Protein AF-A0A6M8V9G1-F1 (afdb_monomer)

pLDDT: mean 88.6, std 8.89, range [52.03, 97.5]

Solvent-accessible surface area (backbone atoms only — not comparable to full-atom values): 9650 Å² total; per-residue (Å²): 129,62,69,66,60,53,51,52,50,58,57,41,69,61,28,81,62,22,53,87,70,48,55,72,69,56,50,53,51,51,48,52,52,51,52,52,51,51,53,51,25,61,77,67,58,45,44,71,37,69,75,43,24,52,51,49,39,50,37,59,49,25,30,56,76,22,66,38,44,64,61,47,49,68,70,52,52,70,64,63,53,49,51,52,50,52,51,66,56,32,88,89,36,66,95,44,74,49,51,34,52,40,50,53,52,56,61,54,54,64,71,41,66,72,47,40,63,77,47,71,88,51,70,75,51,58,61,54,53,50,48,42,33,66,74,48,62,66,42,69,68,57,56,49,52,53,47,51,62,64,46,69,78,42,63,78,45,75,47,80,56,95,93,44,79,48,75,39,111

Sequence (169 aa):
MNQSLSLLKELNEKLPGGKASLEQNEIDDLLNKLMIELNNDIKNNTLNQPEFSEVWQSILNGLTAGGISEDFMSNMDKDMFFEFGNYLASDSVSSNDKITAIIHSYLNFFRYSFFLQKIYNERRWDNLIKLLIDKSSYTFDVMFNQRVEQYKKKNLFRIIKGGQTIDYS

Secondary structure (DSSP, 8-state):
--HHHHHHHHHHHTSTT-GGGS-HHHHHHHHHHHHHHHHHHHHHT-TTSHHHHHHHHHHHHHHHHTT-HHHHHHH--HHHHHHHHHHHHSTTS---HHHHHHHHHHHHHTT-HHHHHHHTT-THHHHHHHHHHHHHT--HHHHHHHHHHHHTTS-SEEEEETTEEEEE-

Foldseek 3Di:
DPPLLVVLVVLLVVLQQAPVNDDPVRLVVSLVSVLVSLLVCLVVVVCLPPSNLVSLLSNLVSCVVRVVLLVNLLPDDPVSLLSSLVSLLDPVRDLDPSSLSVLVSSLVSCVRVNNCVVCVPPCSVVVSNVSSCVSSVVDPVVVVVVVVVVCVPPQPDWDDDPNDTDGHD

Nearest PDB structures (foldseek):
  4kzg-assembly5_E  TM=3.575E-01  e=7.100E-01  Danio rerio
  5yqg-assembly1_D  TM=3.618E-01  e=3.382E+00  Mus musculus
  5d3f-assembly1_B-2  TM=3.397E-01  e=6.376E+00  Homo sapiens
  5m35-assembly1_B  TM=3.562E-01  e=7.750E+00  Homo sapiens

Radius of gyration: 17.59 Å; Cα contacts (8 Å, |Δi|>4): 140; chains: 1; bounding box: 54×36×43 Å

Structure (mmCIF, N/CA/C/O backbone):
data_AF-A0A6M8V9G1-F1
#
_entry.id   AF-A0A6M8V9G1-F1
#
loop_
_atom_site.group_PDB
_atom_site.id
_atom_site.type_symbol
_atom_site.label_atom_id
_atom_site.label_alt_id
_atom_site.label_comp_id
_atom_site.label_asym_id
_atom_site.label_entity_id
_atom_site.label_seq_id
_atom_site.pdbx_PDB_ins_code
_atom_site.Cartn_x
_atom_site.Cartn_y
_atom_site.Cartn_z
_atom_site.occupancy
_atom_site.B_iso_or_equiv
_atom_site.auth_seq_id
_atom_site.auth_comp_id
_atom_site.auth_asym_id
_atom_site.auth_atom_id
_atom_site.pdbx_PDB_model_num
ATOM 1 N N . MET A 1 1 ? 19.357 8.981 14.122 1.00 52.03 1 MET A N 1
ATOM 2 C CA . MET A 1 1 ? 18.110 8.475 13.508 1.00 52.03 1 MET A CA 1
ATOM 3 C C . MET A 1 1 ? 17.776 9.379 12.337 1.00 52.03 1 MET A C 1
ATOM 5 O O . MET A 1 1 ? 17.899 10.586 12.499 1.00 52.03 1 MET A O 1
ATOM 9 N N . ASN A 1 2 ? 17.444 8.821 11.171 1.00 73.88 2 ASN A N 1
ATOM 10 C CA . ASN A 1 2 ? 17.045 9.608 10.001 1.00 73.88 2 ASN A CA 1
ATOM 11 C C . ASN A 1 2 ? 15.752 10.384 10.336 1.00 73.88 2 ASN A C 1
ATOM 13 O O . ASN A 1 2 ? 14.799 9.783 10.827 1.00 73.88 2 ASN A O 1
ATOM 17 N N . GLN A 1 3 ? 15.736 11.705 10.133 1.00 81.25 3 GLN A N 1
ATOM 18 C CA . GLN A 1 3 ? 14.619 12.580 10.515 1.00 81.25 3 GLN A CA 1
ATOM 19 C C . GLN A 1 3 ? 13.304 12.172 9.827 1.00 81.25 3 GLN A C 1
ATOM 21 O O . GLN A 1 3 ? 12.258 12.187 10.469 1.00 81.25 3 GLN A O 1
ATOM 26 N N . SER A 1 4 ? 13.374 11.723 8.568 1.00 86.19 4 SER A N 1
ATOM 27 C CA . SER A 1 4 ? 12.213 11.208 7.823 1.00 86.19 4 SER A CA 1
ATOM 28 C C . SER A 1 4 ? 11.658 9.916 8.441 1.00 86.19 4 SER A C 1
ATOM 30 O O . SER A 1 4 ? 10.456 9.805 8.661 1.00 86.19 4 SER A O 1
ATOM 32 N N . LEU A 1 5 ? 12.519 8.984 8.871 1.00 89.50 5 LEU A N 1
ATOM 33 C CA . LEU A 1 5 ? 12.065 7.756 9.536 1.00 89.50 5 LEU A CA 1
ATOM 34 C C . LEU A 1 5 ? 11.364 8.039 10.875 1.00 89.50 5 LEU A C 1
ATOM 36 O O . LEU A 1 5 ? 10.415 7.344 11.229 1.00 89.50 5 LEU A O 1
ATOM 40 N N . SER A 1 6 ? 11.837 9.036 11.631 1.00 90.31 6 SER A N 1
ATOM 41 C CA . SER A 1 6 ? 11.182 9.462 12.877 1.00 90.31 6 SER A CA 1
ATOM 42 C C . SER A 1 6 ? 9.774 9.975 12.600 1.00 90.31 6 SER A C 1
ATOM 44 O O . SER A 1 6 ? 8.820 9.506 13.214 1.00 90.31 6 SER A O 1
ATOM 46 N N . LEU A 1 7 ? 9.645 10.874 11.622 1.00 92.44 7 LEU A N 1
ATOM 47 C CA . LEU A 1 7 ? 8.358 11.423 11.214 1.00 92.44 7 LEU A CA 1
ATOM 48 C C . LEU A 1 7 ? 7.406 10.316 10.742 1.00 92.44 7 LEU A C 1
ATOM 50 O O . LEU A 1 7 ? 6.253 10.273 11.154 1.00 92.44 7 LEU A O 1
ATOM 54 N N . LEU A 1 8 ? 7.892 9.371 9.934 1.00 93.25 8 LEU A N 1
ATOM 55 C CA . LEU A 1 8 ? 7.082 8.260 9.441 1.00 93.25 8 LEU A CA 1
ATOM 56 C C . LEU A 1 8 ? 6.558 7.369 10.582 1.00 93.25 8 LEU A C 1
ATOM 58 O O . LEU A 1 8 ? 5.408 6.928 10.551 1.00 93.25 8 LEU A O 1
ATOM 62 N N . LYS A 1 9 ? 7.371 7.139 11.621 1.00 94.00 9 LYS A N 1
ATOM 63 C CA . LYS A 1 9 ? 6.943 6.413 12.827 1.00 94.00 9 LYS A CA 1
ATOM 64 C C . LYS A 1 9 ? 5.863 7.172 13.597 1.00 94.00 9 LYS A C 1
ATOM 66 O O . LYS A 1 9 ? 4.866 6.559 13.964 1.00 94.00 9 LYS A O 1
ATOM 71 N N . GLU A 1 10 ? 6.007 8.485 13.764 1.00 93.06 10 GLU A N 1
ATOM 72 C CA . GLU A 1 10 ? 4.980 9.329 14.395 1.00 93.06 10 GLU A CA 1
ATOM 73 C C . GLU A 1 10 ? 3.650 9.290 13.625 1.00 93.06 10 GLU A C 1
ATOM 75 O O . GLU A 1 10 ? 2.578 9.251 14.228 1.00 93.06 10 GLU A O 1
ATOM 80 N N . LEU A 1 11 ? 3.692 9.266 12.287 1.00 92.94 11 LEU A N 1
ATOM 81 C CA . LEU A 1 11 ? 2.485 9.109 11.468 1.00 92.94 11 LEU A CA 1
ATOM 82 C C . LEU A 1 11 ? 1.855 7.720 11.657 1.00 92.94 11 LEU A C 1
ATOM 84 O O . LEU A 1 11 ? 0.634 7.615 11.774 1.00 92.94 11 LEU A O 1
ATOM 88 N N . ASN A 1 12 ? 2.670 6.663 11.737 1.00 93.62 12 ASN A N 1
ATOM 89 C CA . ASN A 1 12 ? 2.191 5.300 11.982 1.00 93.62 12 ASN A CA 1
ATOM 90 C C . ASN A 1 12 ? 1.477 5.166 13.338 1.00 93.62 12 ASN A C 1
ATOM 92 O O . ASN A 1 12 ? 0.477 4.461 13.429 1.00 93.62 12 ASN A O 1
ATOM 96 N N . GLU A 1 13 ? 1.935 5.870 14.377 1.00 91.44 13 GLU A N 1
ATOM 97 C CA . GLU A 1 13 ? 1.325 5.847 15.717 1.00 91.44 13 GLU A CA 1
ATOM 98 C C . GLU A 1 13 ? -0.094 6.434 15.766 1.00 91.44 13 GLU A C 1
ATOM 100 O O . GLU A 1 13 ? -0.854 6.123 16.684 1.00 91.44 13 GLU A O 1
ATOM 105 N N . LYS A 1 14 ? -0.491 7.234 14.770 1.00 88.00 14 LYS A N 1
ATOM 106 C CA . LYS A 1 14 ? -1.838 7.825 14.687 1.00 88.00 14 LYS A CA 1
ATOM 107 C C . LYS A 1 14 ? -2.878 6.896 14.057 1.00 88.00 14 LYS A C 1
ATOM 109 O O . LYS A 1 14 ? -4.074 7.108 14.230 1.00 88.00 14 LYS A O 1
ATOM 114 N N . LEU A 1 15 ? -2.445 5.861 13.337 1.00 88.38 15 LEU A N 1
ATOM 115 C CA . LEU A 1 15 ? -3.332 4.953 12.600 1.00 88.38 15 LEU A CA 1
ATOM 116 C C . LEU A 1 15 ? -4.118 3.942 13.460 1.00 88.38 15 LEU A C 1
ATOM 118 O O . LEU A 1 15 ? -5.250 3.638 13.080 1.00 88.38 15 LEU A O 1
ATOM 122 N N . PRO A 1 16 ? -3.605 3.415 14.595 1.00 82.19 16 PRO A N 1
ATOM 123 C CA . PRO A 1 16 ? -4.320 2.428 15.408 1.00 82.19 16 PRO A CA 1
ATOM 124 C C . PRO A 1 16 ? -5.680 2.891 15.942 1.00 82.19 16 PRO A C 1
ATOM 126 O O . PRO A 1 16 ? -6.565 2.057 16.118 1.00 82.19 16 PRO A O 1
ATOM 129 N N . GLY A 1 17 ? -5.863 4.195 16.185 1.00 77.81 17 GLY A N 1
ATOM 130 C CA . GLY A 1 17 ? -7.153 4.753 16.613 1.00 77.81 17 GLY A CA 1
ATOM 131 C C . GLY A 1 17 ? -8.240 4.681 15.529 1.00 77.81 17 GLY A C 1
ATOM 132 O O . GLY A 1 17 ? -9.433 4.638 15.835 1.00 77.81 17 GLY A O 1
ATOM 133 N N . GLY A 1 18 ? -7.823 4.558 14.264 1.00 84.31 18 GLY A N 1
ATOM 134 C CA . GLY A 1 18 ? -8.697 4.445 13.105 1.00 84.31 18 GLY A CA 1
ATOM 135 C C . GLY A 1 18 ? -9.484 5.720 12.804 1.00 84.31 18 GLY A C 1
ATOM 136 O O . GLY A 1 18 ? -9.341 6.753 13.453 1.00 84.31 18 GLY A O 1
ATOM 137 N N . LYS A 1 19 ? -10.360 5.641 11.799 1.00 85.06 19 LYS A N 1
ATOM 138 C CA . LYS A 1 19 ? -11.170 6.776 11.334 1.00 85.06 19 LYS A CA 1
ATOM 139 C C . LYS A 1 19 ? -12.081 7.360 12.422 1.00 85.06 19 LYS A C 1
ATOM 141 O O . LYS A 1 19 ? -12.407 8.534 12.375 1.00 85.06 19 LYS A O 1
ATOM 146 N N . ALA A 1 20 ? -12.499 6.553 13.399 1.00 84.06 20 ALA A N 1
ATOM 147 C CA . ALA A 1 20 ? -13.425 6.982 14.447 1.00 84.06 20 ALA A CA 1
ATOM 148 C C . ALA A 1 20 ? -12.780 7.857 15.536 1.00 84.06 20 ALA A C 1
ATOM 150 O O . ALA A 1 20 ? -13.507 8.496 16.292 1.00 84.06 20 ALA A O 1
ATOM 151 N N . SER A 1 21 ? -11.448 7.859 15.654 1.00 85.94 21 SER A N 1
ATOM 152 C CA . SER A 1 21 ? -10.734 8.624 16.682 1.00 85.94 21 SER A CA 1
ATOM 153 C C . SER A 1 21 ? -10.179 9.958 16.187 1.00 85.94 21 SER A C 1
ATOM 155 O O . SER A 1 21 ? -9.480 10.618 16.949 1.00 85.94 21 SER A O 1
ATOM 157 N N . LEU A 1 22 ? -10.399 10.302 14.917 1.00 86.12 22 LEU A N 1
ATOM 158 C CA . LEU A 1 22 ? -9.809 11.464 14.261 1.00 86.12 22 LEU A CA 1
ATOM 159 C C . LEU A 1 22 ? -10.903 12.316 13.628 1.00 86.12 22 LEU A C 1
ATOM 161 O O . LEU A 1 22 ? -11.835 11.793 13.013 1.00 86.12 22 LEU A O 1
ATOM 165 N N . GLU A 1 23 ? -10.753 13.629 13.738 1.00 89.06 23 GLU A N 1
ATOM 166 C CA . GLU A 1 23 ? -11.578 14.572 12.990 1.00 89.06 23 GLU A CA 1
ATOM 167 C C . GLU A 1 23 ? -11.158 14.592 11.508 1.00 89.06 23 GLU A C 1
ATOM 169 O O . GLU A 1 23 ? -10.018 14.275 11.155 1.00 89.06 23 GLU A O 1
ATOM 174 N N . GLN A 1 24 ? -12.063 14.980 10.601 1.00 87.88 24 GLN A N 1
ATOM 175 C CA . GLN A 1 24 ? -11.793 14.913 9.154 1.00 87.88 24 GLN A CA 1
ATOM 176 C C . GLN A 1 24 ? -10.555 15.728 8.739 1.00 87.88 24 GLN A C 1
ATOM 178 O O . GLN A 1 24 ? -9.761 15.276 7.922 1.00 87.88 24 GLN A O 1
ATOM 183 N N . ASN A 1 25 ? -10.347 16.900 9.339 1.00 90.69 25 ASN A N 1
ATOM 184 C CA . ASN A 1 25 ? -9.165 17.729 9.098 1.00 90.69 25 ASN A CA 1
ATOM 185 C C . ASN A 1 25 ? -7.856 17.058 9.558 1.00 90.69 25 ASN A C 1
ATOM 187 O O . ASN A 1 25 ? -6.813 17.275 8.944 1.00 90.69 25 ASN A O 1
ATOM 191 N N . GLU A 1 26 ? -7.892 16.257 10.626 1.00 91.25 26 GLU A N 1
ATOM 192 C CA . GLU A 1 26 ? -6.734 15.491 11.098 1.00 91.25 26 GLU A CA 1
ATOM 193 C C . GLU A 1 26 ? -6.426 14.321 10.165 1.00 91.25 26 GLU A C 1
ATOM 195 O O . GLU A 1 26 ? -5.255 14.034 9.906 1.00 91.25 26 GLU A O 1
ATOM 200 N N . ILE A 1 27 ? -7.467 13.678 9.623 1.00 91.31 27 ILE A N 1
ATOM 201 C CA . ILE A 1 27 ? -7.325 12.661 8.576 1.00 91.31 27 ILE A CA 1
ATOM 202 C C . ILE A 1 27 ? -6.673 13.292 7.346 1.00 91.31 27 ILE A C 1
ATOM 204 O O . ILE A 1 27 ? -5.663 12.781 6.870 1.00 91.31 27 ILE A O 1
ATOM 208 N N . ASP A 1 28 ? -7.183 14.424 6.865 1.00 92.50 28 ASP A N 1
ATOM 209 C CA . ASP A 1 28 ? -6.647 15.092 5.677 1.00 92.50 28 ASP A CA 1
ATOM 210 C C . ASP A 1 28 ? -5.167 15.494 5.867 1.00 92.50 28 ASP A C 1
ATOM 212 O O . ASP A 1 28 ? -4.339 15.254 4.985 1.00 92.50 28 ASP A O 1
ATOM 216 N N . ASP A 1 29 ? -4.795 16.043 7.031 1.00 93.50 29 ASP A N 1
ATOM 217 C CA . ASP A 1 29 ? -3.399 16.367 7.371 1.00 93.50 29 ASP A CA 1
ATOM 218 C C . ASP A 1 29 ? -2.502 15.117 7.425 1.00 93.50 29 ASP A C 1
ATOM 220 O O . ASP A 1 29 ? -1.405 15.113 6.857 1.00 93.50 29 ASP A O 1
ATOM 224 N N . LEU A 1 30 ? -2.973 14.037 8.058 1.00 93.81 30 LEU A N 1
ATOM 225 C CA . LEU A 1 30 ? -2.267 12.756 8.116 1.00 93.81 30 LEU A CA 1
ATOM 226 C C . LEU A 1 30 ? -2.010 12.202 6.711 1.00 93.81 30 LEU A C 1
ATOM 228 O O . LEU A 1 30 ? -0.878 11.836 6.392 1.00 93.81 30 LEU A O 1
ATOM 232 N N . LEU A 1 31 ? -3.039 12.162 5.863 1.00 94.44 31 LEU A N 1
ATOM 233 C CA . LEU A 1 31 ? -2.936 11.639 4.503 1.00 94.44 31 LEU A CA 1
ATOM 234 C C . LEU A 1 31 ? -1.987 12.480 3.648 1.00 94.44 31 LEU A C 1
ATOM 236 O O . LEU A 1 31 ? -1.154 11.920 2.936 1.00 94.44 31 LEU A O 1
ATOM 240 N N . ASN A 1 32 ? -2.053 13.807 3.760 1.00 94.94 32 ASN A N 1
ATOM 241 C CA . ASN A 1 32 ? -1.137 14.705 3.061 1.00 94.94 32 ASN A CA 1
ATOM 242 C C . ASN A 1 32 ? 0.321 14.455 3.457 1.00 94.94 32 ASN A C 1
ATOM 244 O O . ASN A 1 32 ? 1.183 14.324 2.587 1.00 94.94 32 ASN A O 1
ATOM 248 N N . LYS A 1 33 ? 0.602 14.320 4.758 1.00 95.69 33 LYS A N 1
ATOM 249 C CA . LYS A 1 33 ? 1.952 14.012 5.253 1.00 95.69 33 LYS A CA 1
ATOM 250 C C . LYS A 1 33 ? 2.439 12.646 4.780 1.00 95.69 33 LYS A C 1
ATOM 252 O O . LYS A 1 33 ? 3.576 12.537 4.331 1.00 95.69 33 LYS A O 1
ATOM 257 N N . LEU A 1 34 ? 1.576 11.629 4.807 1.00 95.69 34 LEU A N 1
ATOM 258 C CA . LEU A 1 34 ? 1.900 10.302 4.279 1.00 95.69 34 LEU A CA 1
ATOM 259 C C . LEU A 1 34 ? 2.224 10.349 2.781 1.00 95.69 34 LEU A C 1
ATOM 261 O O . LEU A 1 34 ? 3.189 9.726 2.351 1.00 95.69 34 LEU A O 1
ATOM 265 N N . MET A 1 35 ? 1.472 11.105 1.979 1.00 95.19 35 MET A N 1
ATOM 266 C CA . MET A 1 35 ? 1.763 11.241 0.548 1.00 95.19 35 MET A CA 1
ATOM 267 C C . MET A 1 35 ? 3.106 11.941 0.295 1.00 95.19 35 MET A C 1
ATOM 269 O O . MET A 1 35 ? 3.873 11.512 -0.568 1.00 95.19 35 MET A O 1
ATOM 273 N N . ILE A 1 36 ? 3.423 12.985 1.065 1.00 95.19 36 ILE A N 1
ATOM 274 C CA . ILE A 1 36 ? 4.715 13.677 0.970 1.00 95.19 36 ILE A CA 1
ATOM 275 C C . ILE A 1 36 ? 5.864 12.712 1.283 1.00 95.19 36 ILE A C 1
ATOM 277 O O . ILE A 1 36 ? 6.794 12.601 0.482 1.00 95.19 36 ILE A O 1
ATOM 281 N N . GLU A 1 37 ? 5.782 11.978 2.395 1.00 95.69 37 GLU A N 1
ATOM 282 C CA . GLU A 1 37 ? 6.829 11.024 2.776 1.00 95.69 37 GLU A CA 1
ATOM 283 C C . GLU A 1 37 ? 6.948 9.871 1.777 1.00 95.69 37 GLU A C 1
ATOM 285 O O . GLU A 1 37 ? 8.059 9.518 1.395 1.00 95.69 37 GLU A O 1
ATOM 290 N N . LEU A 1 38 ? 5.833 9.347 1.256 1.00 95.88 38 LEU A N 1
ATOM 291 C CA . LEU A 1 38 ? 5.868 8.303 0.229 1.00 95.88 38 LEU A CA 1
ATOM 292 C C . LEU A 1 38 ? 6.605 8.779 -1.028 1.00 95.88 38 LEU A C 1
ATOM 294 O O . LEU A 1 38 ? 7.453 8.066 -1.563 1.00 95.88 38 LEU A O 1
ATOM 298 N N . ASN A 1 39 ? 6.312 9.995 -1.493 1.00 95.00 39 ASN A N 1
ATOM 299 C CA . ASN A 1 39 ? 6.978 10.574 -2.658 1.00 95.00 39 ASN A CA 1
ATOM 300 C C . ASN A 1 39 ? 8.481 10.778 -2.409 1.00 95.00 39 ASN A C 1
ATOM 302 O O . ASN A 1 39 ? 9.308 10.478 -3.273 1.00 95.00 39 ASN A O 1
ATOM 306 N N . ASN A 1 40 ? 8.843 11.264 -1.219 1.00 94.62 40 ASN A N 1
ATOM 307 C CA . ASN A 1 40 ? 10.240 11.405 -0.812 1.00 94.62 40 ASN A CA 1
ATOM 308 C C . ASN A 1 40 ? 10.946 10.046 -0.807 1.00 94.62 40 ASN A C 1
ATOM 310 O O . ASN A 1 40 ? 12.062 9.933 -1.319 1.00 94.62 40 ASN A O 1
ATOM 314 N N . ASP A 1 41 ? 10.285 9.013 -0.290 1.00 94.00 41 ASP A N 1
ATOM 315 C CA . ASP A 1 41 ? 10.871 7.687 -0.177 1.00 94.00 41 ASP A CA 1
ATOM 316 C C . ASP A 1 41 ? 11.062 6.987 -1.523 1.00 94.00 41 ASP A C 1
ATOM 318 O O . ASP A 1 41 ? 12.066 6.298 -1.731 1.00 94.00 41 ASP A O 1
ATOM 322 N N . ILE A 1 42 ? 10.142 7.211 -2.463 1.00 93.38 42 ILE A N 1
ATOM 323 C CA . ILE A 1 42 ? 10.267 6.755 -3.850 1.00 93.38 42 ILE A CA 1
ATOM 324 C C . ILE A 1 42 ? 11.456 7.444 -4.528 1.00 93.38 42 ILE A C 1
ATOM 326 O O . ILE A 1 42 ? 12.323 6.774 -5.092 1.00 93.38 42 ILE A O 1
ATOM 330 N N . LYS A 1 43 ? 11.538 8.778 -4.440 1.00 92.69 43 LYS A N 1
ATOM 331 C CA . LYS A 1 43 ? 12.595 9.573 -5.090 1.00 92.69 43 LYS A CA 1
ATOM 332 C C . LYS A 1 43 ? 13.989 9.262 -4.555 1.00 92.69 43 LYS A C 1
ATOM 334 O O . LYS A 1 43 ? 14.945 9.226 -5.325 1.00 92.69 43 LYS A O 1
ATOM 339 N N . ASN A 1 44 ? 14.099 9.023 -3.251 1.00 92.00 44 ASN A N 1
ATOM 340 C CA . ASN A 1 44 ? 15.371 8.744 -2.587 1.00 92.00 44 ASN A CA 1
ATOM 341 C C . ASN A 1 44 ? 15.700 7.245 -2.509 1.00 92.00 44 ASN A C 1
ATOM 343 O O . ASN A 1 44 ? 16.763 6.881 -2.006 1.00 92.00 44 ASN A O 1
ATOM 347 N N . ASN A 1 45 ? 14.807 6.373 -2.993 1.00 90.56 45 ASN A N 1
ATOM 348 C CA . ASN A 1 45 ? 14.914 4.918 -2.880 1.00 90.56 45 ASN A CA 1
ATOM 349 C C . ASN A 1 45 ? 15.101 4.425 -1.426 1.00 90.56 45 ASN A C 1
ATOM 351 O O . ASN A 1 45 ? 15.725 3.390 -1.179 1.00 90.56 45 ASN A O 1
ATOM 355 N N . THR A 1 46 ? 14.576 5.166 -0.449 1.00 92.81 46 THR A N 1
ATOM 356 C CA . THR A 1 46 ? 14.681 4.838 0.982 1.00 92.81 46 THR A CA 1
ATOM 357 C C . THR A 1 46 ? 13.660 3.794 1.405 1.00 92.81 46 THR A C 1
ATOM 359 O O . THR A 1 46 ? 13.955 3.026 2.315 1.00 92.81 46 THR A O 1
ATOM 362 N N . LEU A 1 47 ? 12.528 3.656 0.698 1.00 92.62 47 LEU A N 1
ATOM 363 C CA . LEU A 1 47 ? 11.516 2.630 0.996 1.00 92.62 47 LEU A CA 1
ATOM 364 C C . LEU A 1 47 ? 12.092 1.205 0.985 1.00 92.62 47 LEU A C 1
ATOM 366 O O . LEU A 1 47 ? 11.662 0.366 1.771 1.00 92.62 47 LEU A O 1
ATOM 370 N N . ASN A 1 48 ? 13.079 0.926 0.127 1.00 92.50 48 ASN A N 1
ATOM 371 C CA . ASN A 1 48 ? 13.738 -0.382 0.035 1.00 92.50 48 ASN A CA 1
ATOM 372 C C . ASN A 1 48 ? 14.650 -0.697 1.241 1.00 92.50 48 ASN A C 1
ATOM 374 O O . ASN A 1 48 ? 15.136 -1.820 1.372 1.00 92.50 48 ASN A O 1
ATOM 378 N N . GLN A 1 49 ? 14.907 0.270 2.126 1.00 93.19 49 GLN A N 1
ATOM 379 C CA . GLN A 1 49 ? 15.630 0.018 3.370 1.00 93.19 49 GLN A CA 1
ATOM 380 C C . GLN A 1 49 ? 14.724 -0.742 4.355 1.00 93.19 49 GLN A C 1
ATOM 382 O O . GLN A 1 49 ? 13.553 -0.381 4.498 1.00 93.19 49 GLN A O 1
ATOM 387 N N . PRO A 1 50 ? 15.241 -1.754 5.083 1.00 92.56 50 PRO A N 1
ATOM 388 C CA . PRO A 1 50 ? 14.422 -2.596 5.959 1.00 92.56 50 PRO A CA 1
ATOM 389 C C . PRO A 1 50 ? 13.554 -1.805 6.945 1.00 92.56 50 PRO A C 1
ATOM 391 O O . PRO A 1 50 ? 12.353 -2.049 7.028 1.00 92.56 50 PRO A O 1
ATOM 394 N N . GLU A 1 51 ? 14.135 -0.801 7.607 1.00 93.81 51 GLU A N 1
ATOM 395 C CA . GLU A 1 51 ? 13.457 0.034 8.607 1.00 93.81 51 GLU A CA 1
ATOM 396 C C . GLU A 1 51 ? 12.275 0.819 8.018 1.00 93.81 51 GLU A C 1
ATOM 398 O O . GLU A 1 51 ? 11.224 0.918 8.646 1.00 93.81 51 GLU A O 1
ATOM 403 N N . PHE A 1 52 ? 12.423 1.346 6.799 1.00 94.94 52 PHE A N 1
ATOM 404 C CA . PHE A 1 52 ? 11.360 2.078 6.110 1.00 94.94 52 PHE A CA 1
ATOM 405 C C . PHE A 1 52 ? 10.285 1.127 5.589 1.00 94.94 52 PHE A C 1
ATOM 407 O O . PHE A 1 52 ? 9.099 1.373 5.801 1.00 94.94 52 PHE A O 1
ATOM 414 N N . SER A 1 53 ? 10.681 0.016 4.960 1.00 95.00 53 SER A N 1
ATOM 415 C CA . SER A 1 53 ? 9.735 -0.981 4.446 1.00 95.00 53 SER A CA 1
ATOM 416 C C . SER A 1 53 ? 8.854 -1.571 5.555 1.00 95.00 53 SER A C 1
ATOM 418 O O . SER A 1 53 ? 7.669 -1.823 5.346 1.00 95.00 53 SER A O 1
ATOM 420 N N . GLU A 1 54 ? 9.399 -1.747 6.761 1.00 95.44 54 GLU A N 1
ATOM 421 C CA . GLU A 1 54 ? 8.647 -2.227 7.916 1.00 95.44 54 GLU A CA 1
ATOM 422 C C . GLU A 1 54 ? 7.595 -1.215 8.382 1.00 95.44 54 GLU A C 1
ATOM 424 O O . GLU A 1 54 ? 6.434 -1.582 8.585 1.00 95.44 54 GLU A O 1
ATOM 429 N N . VAL A 1 55 ? 7.972 0.061 8.500 1.00 96.12 55 VAL A N 1
ATOM 430 C CA . VAL A 1 55 ? 7.034 1.116 8.902 1.00 96.12 55 VAL A CA 1
ATOM 431 C C . VAL A 1 55 ? 5.966 1.323 7.827 1.00 96.12 55 VAL A C 1
ATOM 433 O O . VAL A 1 55 ? 4.785 1.385 8.160 1.00 96.12 55 VAL A O 1
ATOM 436 N N . TRP A 1 56 ? 6.331 1.331 6.543 1.00 96.62 56 TRP A N 1
ATOM 437 C CA . TRP A 1 56 ? 5.360 1.421 5.450 1.00 96.62 56 TRP A CA 1
ATOM 438 C C . TRP A 1 56 ? 4.387 0.251 5.431 1.00 96.62 56 TRP A C 1
ATOM 440 O O . TRP A 1 56 ? 3.183 0.463 5.294 1.00 96.62 56 TRP A O 1
ATOM 450 N N . GLN A 1 57 ? 4.866 -0.978 5.630 1.00 95.44 57 GLN A N 1
ATOM 451 C CA . GLN A 1 57 ? 3.978 -2.130 5.759 1.00 95.44 57 GLN A CA 1
ATOM 452 C C . GLN A 1 57 ? 2.975 -1.931 6.912 1.00 95.44 57 GLN A C 1
ATOM 454 O O . GLN A 1 57 ? 1.782 -2.189 6.738 1.00 95.44 57 GLN A O 1
ATOM 459 N N . SER A 1 58 ? 3.434 -1.446 8.072 1.00 95.31 58 SER A N 1
ATOM 460 C CA . SER A 1 58 ? 2.560 -1.126 9.208 1.00 95.31 58 SER A CA 1
ATOM 461 C C . SER A 1 58 ? 1.534 -0.051 8.854 1.00 95.31 58 SER A C 1
ATOM 463 O O . SER A 1 58 ? 0.353 -0.223 9.152 1.00 95.31 58 SER A O 1
ATOM 465 N N . ILE A 1 59 ? 1.955 1.015 8.173 1.00 96.31 59 ILE A N 1
ATOM 466 C CA . ILE A 1 59 ? 1.085 2.121 7.770 1.00 96.31 59 ILE A CA 1
ATOM 467 C C . ILE A 1 59 ? -0.025 1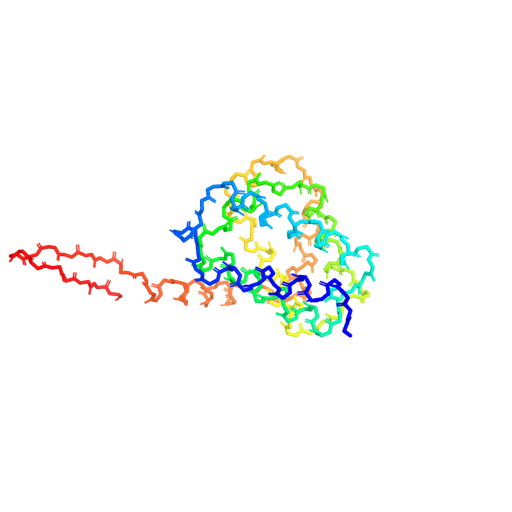.625 6.844 1.00 96.31 59 ILE A C 1
ATOM 469 O O . ILE A 1 59 ? -1.197 1.887 7.099 1.00 96.31 59 ILE A O 1
ATOM 473 N N . LEU A 1 60 ? 0.307 0.862 5.800 1.00 95.06 60 LEU A N 1
ATOM 474 C CA . LEU A 1 60 ? -0.689 0.354 4.849 1.00 95.06 60 LEU A CA 1
ATOM 475 C C . LEU A 1 60 ? -1.688 -0.604 5.522 1.00 95.06 60 LEU A C 1
ATOM 477 O O . LEU A 1 60 ? -2.896 -0.547 5.259 1.00 95.06 60 LEU A O 1
ATOM 481 N N . ASN A 1 61 ? -1.205 -1.434 6.451 1.00 91.69 61 ASN A N 1
ATOM 482 C CA . ASN A 1 61 ? -2.061 -2.276 7.285 1.00 91.69 61 ASN A CA 1
ATOM 483 C C . ASN A 1 61 ? -2.972 -1.433 8.192 1.00 91.69 61 ASN A C 1
ATOM 485 O O . ASN A 1 61 ? -4.167 -1.715 8.285 1.00 91.69 61 ASN A O 1
ATOM 489 N N . GLY A 1 62 ? -2.431 -0.386 8.819 1.00 92.06 62 GLY A N 1
ATOM 490 C CA . GLY A 1 62 ? -3.155 0.554 9.675 1.00 92.06 62 GLY A CA 1
ATOM 491 C C . GLY A 1 62 ? -4.239 1.324 8.923 1.00 92.06 62 GLY A C 1
ATOM 492 O O . GLY A 1 62 ? -5.373 1.388 9.387 1.00 92.06 62 GLY A O 1
ATOM 493 N N . LEU A 1 63 ? -3.944 1.812 7.714 1.00 92.75 63 LEU A N 1
ATOM 494 C CA . LEU A 1 63 ? -4.925 2.459 6.835 1.00 92.75 63 LEU A CA 1
ATOM 495 C C . LEU A 1 63 ? -6.092 1.525 6.499 1.00 92.75 63 LEU A C 1
ATOM 497 O O . LEU A 1 63 ? -7.239 1.967 6.392 1.00 92.75 63 LEU A O 1
ATOM 501 N N . THR A 1 64 ? -5.817 0.234 6.301 1.00 88.38 64 THR A N 1
ATOM 502 C CA . THR A 1 64 ? -6.852 -0.765 5.995 1.00 88.38 64 THR A CA 1
ATOM 503 C C . THR A 1 64 ? -7.673 -1.101 7.236 1.00 88.38 64 THR A C 1
ATOM 505 O O . THR A 1 64 ? -8.900 -1.040 7.198 1.00 88.38 64 THR A O 1
ATOM 508 N N . ALA A 1 65 ? -7.010 -1.423 8.349 1.00 87.19 65 ALA A N 1
ATOM 509 C CA . ALA A 1 65 ? -7.662 -1.804 9.599 1.00 87.19 65 ALA A CA 1
ATOM 510 C C . ALA A 1 65 ? -8.462 -0.649 10.223 1.00 87.19 65 ALA A C 1
ATOM 512 O O . ALA A 1 65 ? -9.540 -0.874 10.766 1.00 87.19 65 ALA A O 1
AT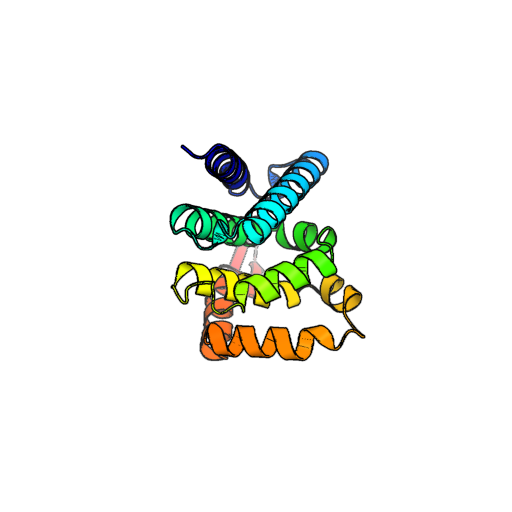OM 513 N N . GLY A 1 66 ? -7.956 0.579 10.104 1.00 87.31 66 GLY A N 1
ATOM 514 C CA . GLY A 1 66 ? -8.584 1.794 10.611 1.00 87.31 66 GLY A CA 1
ATOM 515 C C . GLY A 1 66 ? -9.706 2.346 9.730 1.00 87.31 66 GLY A C 1
ATOM 516 O O . GLY A 1 66 ? -10.334 3.326 10.118 1.00 87.31 66 GLY A O 1
ATOM 517 N N . GLY A 1 67 ? -9.967 1.758 8.555 1.00 88.31 67 GLY A N 1
ATOM 518 C CA . GLY A 1 67 ? -11.013 2.228 7.638 1.00 88.31 67 GLY A CA 1
ATOM 519 C C . GLY A 1 67 ? -10.707 3.565 6.949 1.00 88.31 67 GLY A C 1
ATOM 520 O O . GLY A 1 67 ? -11.630 4.229 6.496 1.00 88.31 67 GLY A O 1
ATOM 521 N N . ILE A 1 68 ? -9.430 3.953 6.870 1.00 91.62 68 ILE A N 1
ATOM 522 C CA . ILE A 1 68 ? -8.958 5.225 6.283 1.00 91.62 68 ILE A CA 1
ATOM 523 C C . ILE A 1 68 ? -8.531 5.036 4.810 1.00 91.62 68 ILE A C 1
ATOM 525 O O . ILE A 1 68 ? -8.335 5.988 4.063 1.00 91.62 68 ILE A O 1
ATOM 529 N N . SER A 1 69 ? -8.404 3.789 4.346 1.00 91.19 69 SER A N 1
ATOM 530 C CA . SER A 1 69 ? -7.944 3.472 2.984 1.00 91.19 69 SER A CA 1
ATOM 531 C C . SER A 1 69 ? -8.793 4.084 1.867 1.00 91.19 69 SER A C 1
ATOM 533 O O . SER A 1 69 ? -8.256 4.413 0.813 1.00 91.19 69 SER A O 1
ATOM 535 N N . GLU A 1 70 ? -10.103 4.236 2.073 1.00 90.06 70 GLU A N 1
ATOM 536 C CA . GLU A 1 70 ? -10.974 4.880 1.085 1.00 90.06 70 GLU A CA 1
ATOM 537 C C . GLU A 1 70 ? -10.659 6.375 0.958 1.00 90.06 70 GLU A C 1
ATOM 539 O O . GLU A 1 70 ? -10.527 6.874 -0.160 1.00 90.06 70 GLU A O 1
ATOM 544 N N . ASP A 1 71 ? -10.446 7.071 2.079 1.00 91.62 71 ASP A N 1
ATOM 545 C CA . ASP A 1 71 ? -10.029 8.477 2.094 1.00 91.62 71 ASP A CA 1
ATOM 546 C C . ASP A 1 71 ? -8.628 8.636 1.481 1.00 91.62 71 ASP A C 1
ATOM 548 O O . ASP A 1 71 ? -8.396 9.531 0.665 1.00 91.62 71 ASP A O 1
ATOM 552 N N . PHE A 1 72 ? -7.707 7.719 1.799 1.00 92.69 72 PHE A N 1
ATOM 553 C CA . PHE A 1 72 ? -6.365 7.686 1.213 1.00 92.69 72 PHE A CA 1
ATOM 554 C C . PHE A 1 72 ? -6.416 7.562 -0.313 1.00 92.69 72 PHE A C 1
ATOM 556 O O . PHE A 1 72 ? -5.835 8.385 -1.017 1.00 92.69 72 PHE A O 1
ATOM 563 N N . MET A 1 73 ? -7.166 6.595 -0.849 1.00 92.94 73 MET A N 1
ATOM 564 C CA . MET A 1 73 ? -7.272 6.397 -2.301 1.00 92.94 73 MET A CA 1
ATOM 565 C C . MET A 1 73 ? -8.098 7.477 -3.007 1.00 92.94 73 MET A C 1
ATOM 567 O O . MET A 1 73 ? -7.891 7.757 -4.195 1.00 92.94 73 MET A O 1
ATOM 571 N N . SER A 1 74 ? -9.012 8.121 -2.284 1.00 89.81 74 SER A N 1
ATOM 572 C CA . SER A 1 74 ? -9.758 9.267 -2.799 1.00 89.81 74 SER A CA 1
ATOM 573 C C . SER A 1 74 ? -8.860 10.485 -3.000 1.00 89.81 74 SER A C 1
ATOM 575 O O . SER A 1 74 ? -8.950 11.131 -4.045 1.00 89.81 74 SER A O 1
ATOM 577 N N . ASN A 1 75 ? -7.930 10.730 -2.077 1.00 89.31 75 ASN A N 1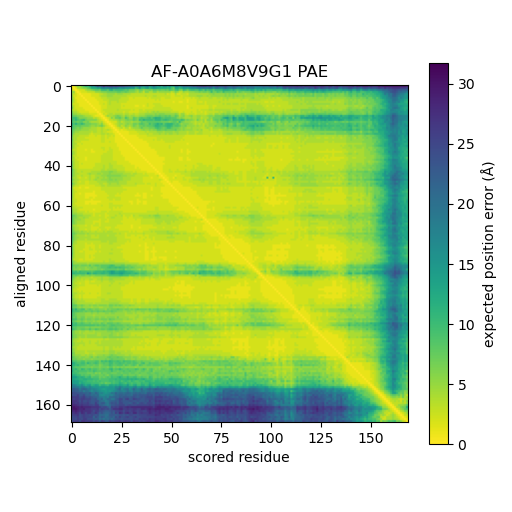
ATOM 578 C CA . ASN A 1 75 ? -6.966 11.829 -2.166 1.00 89.31 75 ASN A CA 1
ATOM 579 C C . ASN A 1 75 ? -5.720 11.498 -3.002 1.00 89.31 75 ASN A C 1
ATOM 581 O O . ASN A 1 75 ? -5.051 12.408 -3.480 1.00 89.31 75 ASN A O 1
ATOM 585 N N . MET A 1 76 ? -5.430 10.214 -3.225 1.00 92.56 76 MET A N 1
ATOM 586 C CA . MET A 1 76 ? -4.273 9.780 -4.005 1.00 92.56 76 MET A CA 1
ATOM 587 C C . MET A 1 76 ? -4.322 10.307 -5.449 1.00 92.56 76 MET A C 1
ATOM 589 O O . MET A 1 76 ? -5.295 10.078 -6.188 1.00 92.56 76 MET A O 1
ATOM 593 N N . ASP A 1 77 ? -3.238 10.973 -5.849 1.00 93.50 77 ASP A N 1
ATOM 594 C CA . ASP A 1 77 ? -2.981 11.352 -7.233 1.00 93.50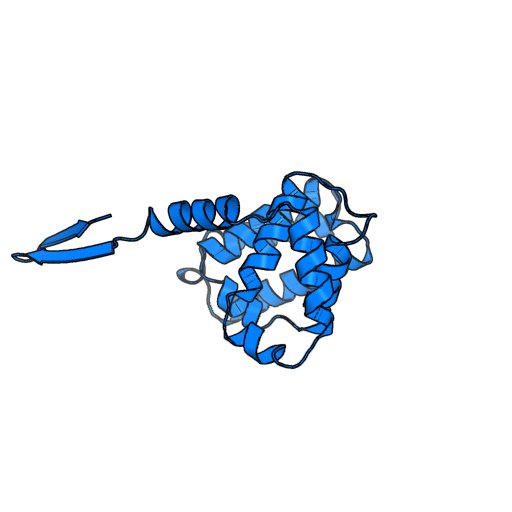 77 ASP A CA 1
ATOM 595 C C . ASP A 1 77 ? -2.612 10.118 -8.072 1.00 93.50 77 ASP A C 1
ATOM 597 O O . ASP A 1 77 ? -1.847 9.246 -7.651 1.00 93.50 77 ASP A O 1
ATOM 601 N N . LYS A 1 78 ? -3.177 10.028 -9.278 1.00 93.94 78 LYS A N 1
ATOM 602 C CA . LYS A 1 78 ? -3.008 8.845 -10.132 1.00 93.94 78 LYS A CA 1
ATOM 603 C C . LYS A 1 78 ? -1.581 8.709 -10.662 1.00 93.94 78 LYS A C 1
ATOM 605 O O . LYS A 1 78 ? -1.120 7.584 -10.830 1.00 93.94 78 LYS A O 1
ATOM 610 N N . ASP A 1 79 ? -0.896 9.819 -10.932 1.00 95.00 79 ASP A N 1
ATOM 611 C CA . ASP A 1 79 ? 0.458 9.801 -11.482 1.00 95.00 79 ASP A CA 1
ATOM 612 C C . ASP A 1 79 ? 1.454 9.432 -10.384 1.00 95.00 79 ASP A C 1
ATOM 614 O O . ASP A 1 79 ? 2.269 8.532 -10.581 1.00 95.00 79 ASP A O 1
ATOM 618 N N . MET A 1 80 ? 1.291 9.989 -9.182 1.00 95.06 80 MET A N 1
ATOM 619 C CA . MET A 1 80 ? 2.053 9.574 -8.003 1.00 95.06 80 MET A CA 1
ATOM 620 C C . MET A 1 80 ? 1.850 8.083 -7.678 1.00 95.06 80 MET A C 1
ATOM 622 O O . MET A 1 80 ? 2.811 7.363 -7.400 1.00 95.06 80 MET A O 1
ATOM 626 N N . PHE A 1 81 ? 0.615 7.574 -7.748 1.00 96.38 81 PHE A N 1
ATOM 627 C CA . PHE A 1 81 ? 0.347 6.148 -7.527 1.00 96.38 81 PHE A CA 1
ATOM 628 C C . PHE A 1 81 ? 0.957 5.257 -8.621 1.00 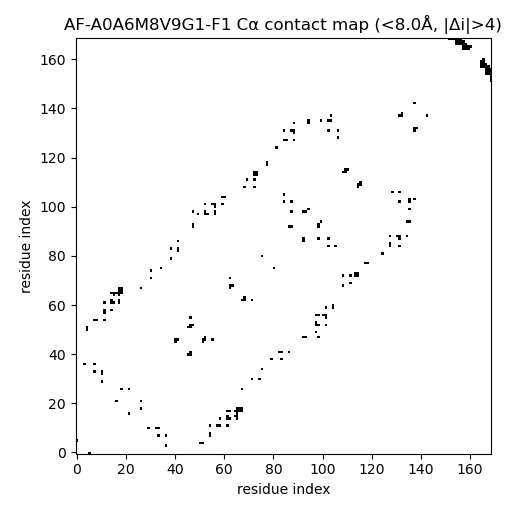96.38 81 PHE A C 1
ATOM 630 O O . PHE A 1 81 ? 1.373 4.123 -8.356 1.00 96.38 81 PHE A O 1
ATOM 637 N N . PHE A 1 82 ? 1.036 5.757 -9.855 1.00 96.75 82 PHE A N 1
ATOM 638 C CA . PHE A 1 82 ? 1.707 5.072 -10.957 1.00 96.75 82 PHE A CA 1
ATOM 639 C C . PHE A 1 82 ? 3.225 5.027 -10.736 1.00 96.75 82 PHE A C 1
ATOM 641 O O . PHE A 1 82 ? 3.843 3.976 -10.905 1.00 96.75 82 PHE A O 1
ATOM 648 N N . GLU A 1 83 ? 3.832 6.136 -10.311 1.00 96.81 83 GLU A N 1
ATOM 649 C CA . GLU A 1 83 ? 5.252 6.207 -9.944 1.00 96.81 83 GLU A CA 1
ATOM 650 C C . GLU A 1 83 ? 5.588 5.253 -8.798 1.00 96.81 83 GLU A C 1
ATOM 652 O O . GLU A 1 83 ? 6.569 4.515 -8.890 1.00 96.81 83 GLU A O 1
ATOM 657 N N . PHE A 1 84 ? 4.736 5.185 -7.771 1.00 97.44 84 PHE A N 1
ATOM 658 C CA . PHE A 1 84 ? 4.902 4.229 -6.679 1.00 97.44 84 PHE A CA 1
ATOM 659 C C . PHE A 1 84 ? 4.900 2.781 -7.179 1.00 97.44 84 PHE A C 1
ATOM 661 O O . PHE A 1 84 ? 5.764 1.987 -6.805 1.00 97.44 84 PHE A O 1
ATOM 668 N N . GLY A 1 85 ? 3.977 2.435 -8.076 1.00 97.19 85 GLY A N 1
ATOM 669 C CA . GLY A 1 85 ? 3.956 1.105 -8.673 1.00 97.19 85 GLY A CA 1
ATOM 670 C C . GLY A 1 85 ? 5.216 0.808 -9.489 1.00 97.19 85 GLY A C 1
ATOM 671 O O . GLY A 1 85 ? 5.799 -0.262 -9.331 1.00 97.19 85 GLY A O 1
ATOM 672 N N . ASN A 1 86 ? 5.671 1.742 -10.331 1.00 97.50 86 ASN A N 1
ATOM 673 C CA . ASN A 1 86 ? 6.902 1.558 -11.111 1.00 97.50 86 ASN A CA 1
ATOM 674 C C . ASN A 1 86 ? 8.129 1.402 -10.212 1.00 97.50 86 ASN A C 1
ATOM 676 O O . ASN A 1 86 ? 8.983 0.558 -10.480 1.00 97.50 86 ASN A O 1
ATOM 680 N N . TYR A 1 87 ? 8.192 2.172 -9.125 1.00 97.19 87 TYR A N 1
ATOM 681 C CA . TYR A 1 87 ? 9.216 2.018 -8.104 1.00 97.19 87 TYR A CA 1
ATOM 682 C C . TYR A 1 87 ? 9.213 0.596 -7.533 1.00 97.19 87 TYR A C 1
ATOM 684 O O . TYR A 1 87 ? 10.239 -0.074 -7.563 1.00 97.19 87 TYR A O 1
ATOM 692 N N . LEU A 1 88 ? 8.056 0.088 -7.098 1.00 97.06 88 LEU A N 1
ATOM 693 C CA . LEU A 1 88 ? 7.939 -1.276 -6.573 1.00 97.06 88 LEU A CA 1
ATOM 694 C C . LEU A 1 88 ? 8.296 -2.350 -7.615 1.00 97.06 88 LEU A C 1
ATOM 696 O O . LEU A 1 88 ? 8.875 -3.384 -7.269 1.00 97.06 88 LEU A O 1
ATOM 700 N N . ALA A 1 89 ? 7.970 -2.117 -8.888 1.00 96.12 89 ALA A N 1
ATOM 701 C CA . ALA A 1 89 ? 8.287 -3.025 -9.985 1.00 96.12 89 ALA A CA 1
ATOM 702 C C . ALA A 1 89 ? 9.786 -3.030 -10.338 1.00 96.12 89 ALA A C 1
ATOM 704 O O . ALA A 1 89 ? 10.290 -4.068 -10.758 1.00 96.12 89 ALA A O 1
ATOM 705 N N . SER A 1 90 ? 10.502 -1.926 -10.104 1.00 94.94 90 SER A N 1
ATOM 706 C CA . SER A 1 90 ? 11.925 -1.750 -10.430 1.00 94.94 90 SER A CA 1
ATOM 707 C C . SER A 1 90 ? 12.821 -2.875 -9.906 1.00 94.94 90 SER A C 1
ATOM 709 O O . SER A 1 90 ? 12.708 -3.286 -8.749 1.00 94.94 90 SER A O 1
ATOM 711 N N . ASP A 1 91 ? 13.793 -3.300 -10.713 1.00 89.50 91 ASP A N 1
ATOM 712 C CA . ASP A 1 91 ? 14.822 -4.274 -10.319 1.00 89.50 91 ASP A CA 1
ATOM 713 C C . ASP A 1 91 ? 15.717 -3.770 -9.172 1.00 89.50 91 ASP A C 1
ATOM 715 O O . ASP A 1 91 ? 16.333 -4.564 -8.463 1.00 89.50 91 ASP A O 1
ATOM 719 N N . SER A 1 92 ? 15.771 -2.450 -8.947 1.00 87.06 92 SER A N 1
ATOM 720 C CA . SER A 1 92 ? 16.502 -1.853 -7.821 1.00 87.06 92 SER A CA 1
ATOM 721 C C . SER A 1 92 ? 15.836 -2.091 -6.462 1.00 87.06 92 SER A C 1
ATOM 723 O O . SER A 1 92 ? 16.475 -1.881 -5.428 1.00 87.06 92 SER A O 1
ATOM 725 N N . VAL A 1 93 ? 14.562 -2.497 -6.447 1.00 89.69 93 VAL A N 1
ATOM 726 C CA . VAL A 1 93 ? 13.803 -2.777 -5.226 1.00 89.69 93 VAL A CA 1
ATOM 727 C C . VAL A 1 93 ? 13.826 -4.272 -4.951 1.00 89.69 93 VAL A C 1
ATOM 729 O O . VAL A 1 93 ? 13.423 -5.083 -5.789 1.00 89.69 93 VAL A O 1
ATOM 732 N N . SER A 1 94 ? 14.294 -4.622 -3.753 1.00 86.44 94 SER A N 1
ATOM 733 C CA . SER A 1 94 ? 14.537 -6.002 -3.352 1.00 86.44 94 SER A CA 1
ATOM 734 C C . SER A 1 94 ? 13.246 -6.814 -3.246 1.00 86.44 94 SER A C 1
ATOM 736 O O . SER A 1 94 ? 12.218 -6.337 -2.765 1.00 86.44 94 SER A O 1
ATOM 738 N N . SER A 1 95 ? 13.314 -8.080 -3.652 1.00 84.50 95 SER A N 1
ATOM 739 C CA . SER A 1 95 ? 12.218 -9.040 -3.498 1.00 84.50 95 SER A CA 1
ATOM 740 C C . SER A 1 95 ? 12.266 -9.681 -2.109 1.00 84.50 95 SER A C 1
ATOM 742 O O . SER A 1 95 ? 12.646 -10.839 -1.964 1.00 84.50 95 SER A O 1
ATOM 744 N N . ASN A 1 96 ? 11.938 -8.900 -1.078 1.00 89.94 96 ASN A N 1
ATOM 745 C CA . ASN A 1 96 ? 11.811 -9.380 0.301 1.00 89.94 96 ASN A CA 1
ATOM 746 C C . ASN A 1 96 ? 10.337 -9.427 0.751 1.00 89.94 96 ASN A C 1
ATOM 748 O O . ASN A 1 96 ? 9.457 -8.865 0.093 1.00 89.94 96 ASN A O 1
ATOM 752 N N . ASP A 1 97 ? 10.057 -10.077 1.883 1.00 92.12 97 ASP A N 1
ATOM 753 C CA . ASP A 1 97 ? 8.687 -10.277 2.380 1.00 92.12 97 ASP A CA 1
ATOM 754 C C . ASP A 1 97 ? 7.947 -8.961 2.670 1.00 92.12 97 ASP A C 1
ATOM 756 O O . ASP A 1 97 ? 6.741 -8.854 2.432 1.00 92.12 97 ASP A O 1
ATOM 760 N N . LYS A 1 98 ? 8.657 -7.933 3.154 1.00 94.06 98 LYS A N 1
ATOM 761 C CA . LYS A 1 98 ? 8.075 -6.618 3.468 1.00 94.06 98 LYS A CA 1
ATOM 762 C C . LYS A 1 98 ? 7.652 -5.894 2.196 1.00 94.06 98 LYS A C 1
ATOM 764 O O . LYS A 1 98 ? 6.510 -5.448 2.101 1.00 94.06 98 LYS A O 1
ATOM 769 N N . ILE A 1 99 ? 8.530 -5.847 1.196 1.00 95.31 99 ILE A N 1
ATOM 770 C CA . ILE A 1 99 ? 8.218 -5.290 -0.125 1.00 95.31 99 ILE A CA 1
ATOM 771 C C . ILE A 1 99 ? 7.090 -6.080 -0.786 1.00 95.31 99 ILE A C 1
ATOM 773 O O . ILE A 1 99 ? 6.163 -5.482 -1.321 1.00 95.31 99 ILE A O 1
ATOM 777 N N . THR A 1 100 ? 7.110 -7.410 -0.693 1.00 95.12 100 THR A N 1
ATOM 778 C CA . THR A 1 100 ? 6.040 -8.267 -1.223 1.00 95.12 100 THR A CA 1
ATOM 779 C C . THR A 1 100 ? 4.689 -7.906 -0.602 1.00 95.12 100 THR A C 1
ATOM 781 O O . THR A 1 100 ? 3.710 -7.706 -1.319 1.00 95.12 100 THR A O 1
ATOM 784 N N . ALA A 1 101 ? 4.635 -7.721 0.719 1.00 94.62 101 ALA A N 1
ATOM 785 C CA . ALA A 1 101 ? 3.419 -7.295 1.405 1.00 94.62 101 ALA A CA 1
ATOM 786 C C . ALA A 1 101 ? 2.976 -5.868 1.028 1.00 94.62 101 ALA A C 1
ATOM 788 O O . ALA A 1 101 ? 1.773 -5.601 0.928 1.00 94.62 101 ALA A O 1
ATOM 789 N N . ILE A 1 102 ? 3.921 -4.955 0.783 1.00 96.88 102 ILE A N 1
ATOM 790 C CA . ILE A 1 102 ? 3.625 -3.614 0.261 1.00 96.88 102 ILE A CA 1
ATOM 791 C C . ILE A 1 102 ? 3.034 -3.711 -1.149 1.00 96.88 102 ILE A C 1
ATOM 793 O O . ILE A 1 102 ? 2.011 -3.082 -1.409 1.00 96.88 102 ILE A O 1
ATOM 797 N N . ILE A 1 103 ? 3.593 -4.544 -2.034 1.00 97.06 103 ILE A N 1
ATOM 798 C CA . ILE A 1 103 ? 3.041 -4.784 -3.377 1.00 97.06 103 ILE A CA 1
ATOM 799 C C . ILE A 1 103 ? 1.625 -5.360 -3.283 1.00 97.06 103 ILE A C 1
ATOM 801 O O . ILE A 1 103 ? 0.726 -4.915 -3.993 1.00 97.06 103 ILE A O 1
ATOM 805 N N . HIS A 1 104 ? 1.376 -6.313 -2.385 1.00 95.44 104 HIS A N 1
ATOM 806 C CA . HIS A 1 104 ? 0.026 -6.852 -2.191 1.00 95.44 104 HIS A CA 1
ATOM 807 C C . HIS A 1 104 ? -0.950 -5.781 -1.692 1.00 95.44 104 HIS A C 1
ATOM 809 O O . HIS A 1 104 ? -2.101 -5.746 -2.126 1.00 95.44 104 HIS A O 1
ATOM 815 N N . SER A 1 105 ? -0.504 -4.889 -0.807 1.00 94.56 105 SER A N 1
ATOM 816 C CA . SER A 1 105 ? -1.304 -3.750 -0.338 1.00 94.56 105 SER A CA 1
ATOM 817 C C . SER A 1 105 ? -1.598 -2.771 -1.478 1.00 94.56 105 SER A C 1
ATOM 819 O O . SER A 1 105 ? -2.748 -2.383 -1.672 1.00 94.56 105 SER A O 1
ATOM 821 N N . TYR A 1 106 ? -0.591 -2.466 -2.299 1.00 96.06 106 TYR A N 1
ATOM 822 C CA . TYR A 1 106 ? -0.724 -1.667 -3.515 1.00 96.06 106 TYR A CA 1
ATOM 823 C C . TYR A 1 106 ? -1.773 -2.248 -4.472 1.00 96.06 106 TYR A C 1
ATOM 825 O O . TYR A 1 106 ? -2.704 -1.556 -4.880 1.00 96.06 106 TYR A O 1
ATOM 833 N N . LEU A 1 107 ? -1.683 -3.546 -4.774 1.00 95.19 107 LEU A N 1
ATOM 834 C CA . LEU A 1 107 ? -2.637 -4.234 -5.647 1.00 95.19 107 LEU A CA 1
ATOM 835 C C . LEU A 1 107 ? -4.054 -4.258 -5.053 1.00 95.19 107 LEU A C 1
ATOM 837 O O . LEU A 1 107 ? -5.042 -4.155 -5.782 1.00 95.19 107 LEU A O 1
ATOM 841 N N . ASN A 1 108 ? -4.172 -4.339 -3.727 1.00 92.31 108 ASN A N 1
ATOM 842 C CA . ASN A 1 108 ? -5.455 -4.252 -3.039 1.00 92.31 108 ASN A CA 1
ATOM 843 C C . ASN A 1 108 ? -6.123 -2.877 -3.190 1.00 92.31 108 ASN A C 1
ATOM 845 O O . ASN A 1 108 ? -7.354 -2.819 -3.210 1.00 92.31 108 ASN A O 1
ATOM 849 N N . PHE A 1 109 ? -5.366 -1.788 -3.351 1.00 92.44 109 PHE A N 1
ATOM 850 C CA . PHE A 1 109 ? -5.938 -0.452 -3.526 1.00 92.44 109 PHE A CA 1
ATOM 851 C C . PHE A 1 109 ? -6.671 -0.251 -4.861 1.00 92.44 109 PHE A C 1
ATOM 853 O O . PHE A 1 109 ? -7.598 0.556 -4.929 1.00 92.44 109 PHE A O 1
ATOM 860 N N . PHE A 1 110 ? -6.386 -1.045 -5.898 1.00 90.88 110 PHE A N 1
ATOM 861 C CA . PHE A 1 110 ? -7.206 -1.034 -7.120 1.00 90.88 110 PHE A CA 1
ATOM 862 C C . PHE A 1 110 ? -8.644 -1.502 -6.884 1.00 90.88 110 PHE A C 1
ATOM 864 O O . PHE A 1 110 ? -9.483 -1.375 -7.761 1.00 90.88 110 PHE A O 1
ATOM 871 N N . ARG A 1 111 ? -8.973 -2.057 -5.716 1.00 86.31 111 ARG A N 1
ATOM 872 C CA . ARG A 1 111 ? -10.336 -2.517 -5.418 1.00 86.31 111 ARG A CA 1
ATOM 873 C C . ARG A 1 111 ? -11.284 -1.374 -5.049 1.00 86.31 111 ARG A C 1
ATOM 875 O O . ARG A 1 111 ? -12.492 -1.598 -5.017 1.00 86.31 111 ARG A O 1
ATOM 882 N N . TYR A 1 112 ? -10.768 -0.174 -4.775 1.00 89.56 112 TYR A N 1
ATOM 883 C CA . TYR A 1 112 ? -11.598 0.996 -4.497 1.00 89.56 112 TYR A CA 1
ATOM 884 C C . TYR A 1 112 ? -12.168 1.551 -5.807 1.00 89.56 112 TYR A C 1
ATOM 886 O O . TYR A 1 112 ? -11.433 2.009 -6.684 1.00 89.56 112 TYR A O 1
ATOM 894 N N . SER A 1 113 ? -13.496 1.512 -5.939 1.00 85.06 113 SER A N 1
ATOM 895 C CA . SER A 1 113 ? -14.223 1.882 -7.162 1.00 85.06 113 SER A CA 1
ATOM 896 C C . SER A 1 113 ? -13.910 3.301 -7.635 1.00 85.06 113 SER A C 1
ATOM 898 O O . SER A 1 113 ? -13.751 3.521 -8.834 1.00 85.06 113 SER A O 1
ATOM 900 N N . PHE A 1 114 ? -13.759 4.246 -6.706 1.00 84.75 114 PHE A N 1
ATOM 901 C CA . PHE A 1 114 ? -13.407 5.629 -7.019 1.00 84.75 114 PHE A CA 1
ATOM 902 C C . PHE A 1 114 ? -12.053 5.735 -7.731 1.00 84.75 114 PHE A C 1
ATOM 904 O O . PHE A 1 114 ? -11.920 6.446 -8.725 1.00 84.75 114 PHE A O 1
ATOM 911 N N . PHE A 1 115 ? -11.054 4.972 -7.282 1.00 88.50 115 PHE A N 1
ATOM 912 C CA . PHE A 1 115 ? -9.747 4.961 -7.930 1.00 88.50 115 PHE A CA 1
ATOM 913 C C . PHE A 1 115 ? -9.799 4.289 -9.308 1.00 88.50 115 PHE A C 1
ATOM 915 O O . PHE A 1 115 ? -9.231 4.812 -10.262 1.00 88.50 115 PHE A O 1
ATOM 922 N N . LEU A 1 116 ? -10.551 3.190 -9.459 1.00 88.94 116 LEU A N 1
ATOM 923 C CA . LEU A 1 116 ? -10.752 2.550 -10.769 1.00 88.94 116 LEU A CA 1
ATOM 924 C C . LEU A 1 116 ? -11.382 3.497 -11.792 1.00 88.94 116 LEU A C 1
ATOM 926 O O . LEU A 1 116 ? -10.977 3.508 -12.953 1.00 88.94 116 LEU A O 1
ATOM 930 N N . GLN A 1 117 ? -12.340 4.320 -11.364 1.00 89.12 117 GLN A N 1
ATOM 931 C CA . GLN A 1 117 ? -12.943 5.335 -12.227 1.00 89.12 117 GLN A CA 1
ATOM 932 C C . GLN A 1 117 ? -11.913 6.377 -12.685 1.00 89.12 117 GLN A C 1
ATOM 934 O O . GLN A 1 117 ? -11.925 6.748 -13.859 1.00 89.12 117 GLN A O 1
ATOM 939 N N . LYS A 1 118 ? -10.981 6.795 -11.811 1.00 88.94 118 LYS A N 1
ATOM 940 C CA . LYS A 1 118 ? -9.902 7.741 -12.167 1.00 88.94 118 LYS A CA 1
ATOM 941 C C . LYS A 1 118 ? -8.997 7.228 -13.294 1.00 88.94 118 LYS A C 1
ATOM 943 O O . LYS A 1 118 ? -8.445 8.045 -14.028 1.00 88.94 118 LYS A O 1
ATOM 948 N N . ILE A 1 119 ? -8.837 5.909 -13.430 1.00 91.50 119 ILE A N 1
ATOM 949 C CA . ILE A 1 119 ? -7.872 5.285 -14.353 1.00 91.50 119 ILE A CA 1
ATOM 950 C C . ILE A 1 119 ? -8.517 4.495 -15.506 1.00 91.50 119 ILE A C 1
ATOM 952 O O . ILE A 1 119 ? -7.806 3.864 -16.283 1.00 91.50 119 ILE A O 1
ATOM 956 N N . TYR A 1 120 ? -9.848 4.527 -15.642 1.00 87.38 120 TYR A 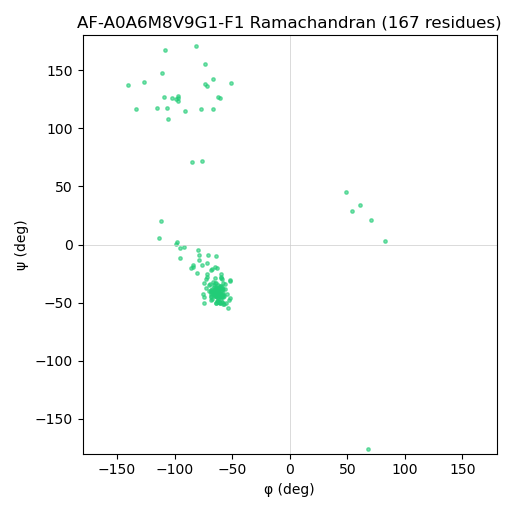N 1
ATOM 957 C CA . TYR A 1 120 ? -10.640 3.611 -16.483 1.00 87.38 120 TYR A CA 1
ATOM 958 C C . TYR A 1 120 ? -10.186 3.483 -17.954 1.00 87.38 120 TYR A C 1
ATOM 960 O O . TYR A 1 120 ? -10.313 2.413 -18.540 1.00 87.38 120 TYR A O 1
ATOM 968 N N . ASN A 1 121 ? -9.620 4.538 -18.549 1.00 90.25 121 ASN A N 1
ATOM 969 C CA . ASN A 1 121 ? -9.174 4.554 -19.951 1.00 90.25 121 ASN A CA 1
ATOM 970 C C . ASN A 1 121 ? -7.648 4.638 -20.117 1.00 90.25 121 ASN A C 1
ATOM 972 O O . ASN A 1 121 ? -7.147 5.028 -21.172 1.00 90.25 121 ASN A O 1
ATOM 976 N N . GLU A 1 122 ? -6.885 4.287 -19.085 1.00 93.69 122 GLU A N 1
ATOM 977 C CA . GLU A 1 122 ? -5.429 4.372 -19.107 1.00 93.69 122 GLU A CA 1
ATOM 978 C C . GLU A 1 122 ? -4.791 2.985 -19.230 1.00 93.69 122 GLU A C 1
ATOM 980 O O . GLU A 1 122 ? -4.730 2.213 -18.284 1.00 93.69 122 GLU A O 1
ATOM 985 N N . ARG A 1 123 ? -4.228 2.664 -20.396 1.00 93.31 123 ARG A N 1
ATOM 986 C CA . ARG A 1 123 ? -3.601 1.345 -20.621 1.00 93.31 123 ARG A CA 1
ATOM 987 C C . ARG A 1 123 ? -2.203 1.186 -20.027 1.00 93.31 123 ARG A C 1
ATOM 989 O O . ARG A 1 123 ? -1.658 0.087 -20.014 1.00 93.31 123 ARG A O 1
ATOM 996 N N . ARG A 1 124 ? -1.599 2.270 -19.526 1.00 94.56 124 ARG A N 1
ATOM 997 C CA . ARG A 1 124 ? -0.280 2.217 -18.865 1.00 94.56 124 ARG A CA 1
ATOM 998 C C . ARG A 1 124 ? -0.279 1.305 -17.632 1.00 94.56 124 ARG A C 1
ATOM 1000 O O . ARG A 1 124 ? 0.762 0.754 -17.288 1.00 94.56 124 ARG A O 1
ATOM 1007 N N . TRP A 1 125 ? -1.441 1.119 -17.006 1.00 95.81 125 TRP A N 1
ATOM 1008 C CA . TRP A 1 125 ? -1.619 0.282 -15.823 1.00 95.81 125 TRP A CA 1
ATOM 1009 C C . TRP A 1 125 ? -1.532 -1.217 -16.129 1.00 95.81 125 TRP A C 1
ATOM 1011 O O . TRP A 1 125 ? -1.063 -1.963 -15.274 1.00 95.81 125 TRP A O 1
ATOM 1021 N N . ASP A 1 126 ? -1.903 -1.651 -17.341 1.00 93.44 126 ASP A N 1
ATOM 1022 C CA . ASP A 1 126 ? -1.963 -3.067 -17.739 1.00 93.44 126 ASP A CA 1
ATOM 1023 C C . ASP A 1 126 ? -0.626 -3.784 -17.468 1.00 93.44 126 ASP A C 1
ATOM 1025 O O . ASP A 1 126 ? -0.559 -4.788 -16.753 1.00 93.44 126 ASP A O 1
ATOM 1029 N N . ASN A 1 127 ? 0.461 -3.228 -18.012 1.00 94.94 127 ASN A N 1
ATOM 1030 C CA . ASN A 1 127 ? 1.799 -3.806 -17.889 1.00 94.94 127 ASN A CA 1
ATOM 1031 C C . ASN A 1 127 ? 2.318 -3.725 -16.454 1.00 94.94 127 ASN A C 1
ATOM 1033 O O . ASN A 1 127 ? 2.912 -4.681 -15.960 1.00 94.94 127 ASN A O 1
ATOM 1037 N N . LEU A 1 128 ? 2.074 -2.600 -15.779 1.00 96.69 128 LEU A N 1
ATOM 1038 C CA . LEU A 1 128 ? 2.527 -2.382 -14.411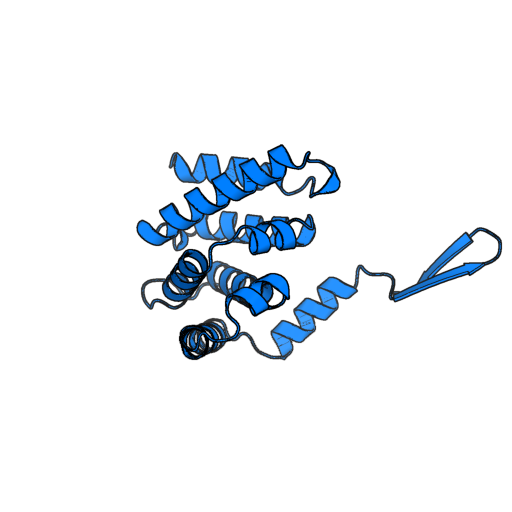 1.00 96.69 128 LEU A CA 1
ATOM 1039 C C . LEU A 1 128 ? 1.888 -3.385 -13.441 1.00 96.69 128 L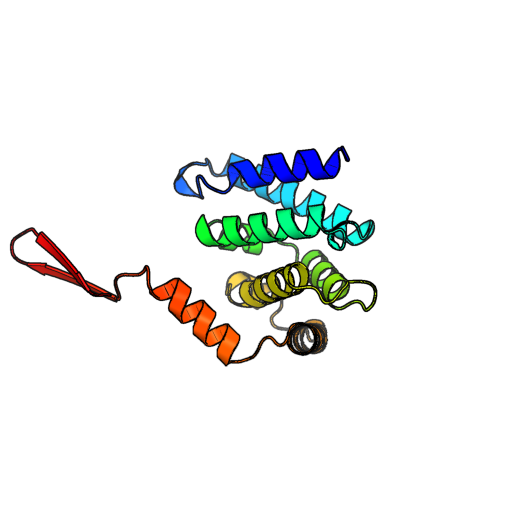EU A C 1
ATOM 1041 O O . LEU A 1 128 ? 2.589 -4.031 -12.664 1.00 96.69 128 LEU A O 1
ATOM 1045 N N . ILE A 1 129 ? 0.567 -3.558 -13.517 1.00 95.38 129 ILE A N 1
ATOM 1046 C CA . ILE A 1 129 ? -0.168 -4.510 -12.677 1.00 95.38 129 ILE A CA 1
ATOM 1047 C C . ILE A 1 129 ? 0.354 -5.926 -12.917 1.00 95.38 129 ILE A C 1
ATOM 1049 O O . ILE A 1 129 ? 0.617 -6.646 -11.954 1.00 95.38 129 ILE A O 1
ATOM 1053 N N . LYS A 1 130 ? 0.563 -6.315 -14.182 1.00 95.06 130 LYS A N 1
ATOM 1054 C CA . LYS A 1 130 ? 1.113 -7.633 -14.511 1.00 95.06 130 LYS A CA 1
ATOM 1055 C C . LYS A 1 130 ? 2.493 -7.845 -13.878 1.00 95.06 130 LYS A C 1
ATOM 1057 O O . LYS A 1 130 ? 2.701 -8.861 -13.221 1.00 95.06 130 LYS A O 1
ATOM 1062 N N . LEU A 1 131 ? 3.407 -6.885 -14.037 1.00 95.88 131 LEU A N 1
ATOM 1063 C CA . LEU A 1 131 ? 4.758 -6.961 -13.471 1.00 95.88 131 LEU A CA 1
ATOM 1064 C C . LEU A 1 131 ? 4.728 -7.121 -11.950 1.00 95.88 131 LEU A C 1
ATOM 1066 O O . LEU A 1 131 ? 5.454 -7.944 -11.400 1.00 95.88 131 LEU A O 1
ATOM 1070 N N . LEU A 1 132 ? 3.864 -6.372 -11.267 1.00 96.44 132 LEU A N 1
ATOM 1071 C CA . LEU A 1 132 ? 3.722 -6.447 -9.814 1.00 96.44 132 LEU A CA 1
ATOM 1072 C C . LEU A 1 132 ? 3.124 -7.780 -9.349 1.00 96.44 132 LEU A C 1
ATOM 1074 O O . LEU A 1 132 ? 3.580 -8.327 -8.342 1.00 96.44 132 LEU A O 1
ATOM 1078 N N . ILE A 1 133 ? 2.141 -8.326 -10.074 1.00 94.88 133 ILE A N 1
ATOM 1079 C CA . ILE A 1 133 ? 1.580 -9.657 -9.797 1.00 94.88 133 ILE A CA 1
ATOM 1080 C C . ILE A 1 133 ? 2.665 -10.726 -9.928 1.00 94.88 133 ILE A C 1
ATOM 1082 O O . ILE A 1 133 ? 2.832 -11.525 -9.005 1.00 94.88 133 ILE A O 1
ATOM 1086 N N . ASP A 1 134 ? 3.417 -10.710 -11.031 1.00 94.00 134 ASP A N 1
ATOM 1087 C CA . ASP A 1 134 ? 4.489 -11.675 -11.284 1.00 94.00 134 ASP A CA 1
ATOM 1088 C C . ASP A 1 134 ? 5.588 -11.559 -10.211 1.00 94.00 134 ASP A C 1
ATOM 1090 O O . ASP A 1 134 ? 5.981 -12.558 -9.608 1.00 94.00 134 ASP A O 1
ATOM 1094 N N . LYS A 1 135 ? 6.040 -10.332 -9.913 1.00 94.12 135 LYS A N 1
ATOM 1095 C CA . LYS A 1 135 ? 7.126 -10.056 -8.958 1.00 94.12 135 LYS A CA 1
ATOM 1096 C C . LYS A 1 135 ? 6.785 -10.473 -7.529 1.00 94.12 135 LYS A C 1
ATOM 1098 O O . LYS A 1 135 ? 7.648 -10.967 -6.812 1.00 94.12 135 LYS A O 1
ATOM 1103 N N . SER A 1 136 ? 5.540 -10.265 -7.107 1.00 93.25 136 SER A N 1
ATOM 1104 C CA . SER A 1 136 ? 5.094 -10.538 -5.733 1.00 93.25 136 SER A CA 1
ATOM 1105 C C . SER A 1 136 ? 4.385 -11.881 -5.564 1.00 93.25 136 SER A C 1
ATOM 1107 O O . SER A 1 136 ? 3.909 -12.180 -4.467 1.00 93.25 136 SER A O 1
ATOM 1109 N N . SER A 1 137 ? 4.277 -12.676 -6.636 1.00 92.19 137 SER A N 1
ATOM 1110 C CA . SER A 1 137 ? 3.502 -13.922 -6.654 1.00 92.19 137 SER A CA 1
ATOM 1111 C C . SER A 1 137 ? 2.084 -13.735 -6.092 1.00 92.19 137 SER A C 1
ATOM 1113 O O . SER A 1 137 ? 1.615 -14.522 -5.269 1.00 92.19 137 SER A O 1
ATOM 1115 N N . TYR A 1 138 ? 1.394 -12.664 -6.504 1.00 90.12 138 TYR A N 1
ATOM 1116 C CA . TYR A 1 138 ? 0.041 -12.347 -6.031 1.00 90.12 138 TYR A CA 1
ATOM 1117 C C . TYR A 1 138 ? -1.007 -13.256 -6.696 1.00 90.12 138 TYR A C 1
ATOM 1119 O O . TYR A 1 138 ? -1.754 -12.850 -7.586 1.00 90.12 138 TYR A O 1
ATOM 1127 N N . THR A 1 139 ? -1.017 -14.528 -6.297 1.00 88.38 139 THR A N 1
ATOM 1128 C CA . THR A 1 139 ? -1.873 -15.574 -6.870 1.00 88.38 139 THR A CA 1
ATOM 1129 C C . THR A 1 139 ? -3.293 -15.547 -6.305 1.00 88.38 139 THR A C 1
ATOM 1131 O O . THR A 1 139 ? -3.602 -14.863 -5.324 1.00 88.38 139 THR A O 1
ATOM 1134 N N . PHE A 1 140 ? -4.177 -16.347 -6.911 1.00 82.81 140 PHE A N 1
ATOM 1135 C CA . PHE A 1 140 ? -5.525 -16.568 -6.392 1.00 82.81 140 PHE A CA 1
ATOM 1136 C C . PHE A 1 140 ? -5.520 -17.052 -4.938 1.00 82.81 140 PHE A C 1
ATOM 1138 O O . PHE A 1 140 ? -6.288 -16.525 -4.140 1.00 82.81 140 PHE A O 1
ATOM 1145 N N . ASP A 1 141 ? -4.631 -17.978 -4.572 1.00 84.31 141 ASP A N 1
ATOM 1146 C CA . ASP A 1 141 ? -4.552 -18.504 -3.205 1.00 84.31 141 ASP A CA 1
ATOM 1147 C C . ASP A 1 141 ? -4.224 -17.402 -2.192 1.00 84.31 141 ASP A C 1
ATOM 1149 O O . ASP A 1 141 ? -4.840 -17.319 -1.128 1.00 84.31 141 ASP A O 1
ATOM 1153 N N . VAL A 1 142 ? -3.301 -16.498 -2.542 1.00 86.44 142 VAL A N 1
ATOM 1154 C CA . VAL A 1 142 ? -2.972 -15.330 -1.713 1.00 86.44 142 VAL A CA 1
ATOM 1155 C C . VAL A 1 142 ? -4.192 -14.423 -1.568 1.00 86.44 142 VAL A C 1
ATOM 1157 O O . VAL A 1 142 ? -4.563 -14.055 -0.452 1.00 86.44 142 VAL A O 1
ATOM 1160 N N . MET A 1 143 ? -4.858 -14.094 -2.679 1.00 84.75 143 MET A N 1
ATOM 1161 C CA . MET A 1 143 ? -6.065 -13.265 -2.662 1.00 84.75 143 MET A CA 1
ATOM 1162 C C . MET A 1 143 ? -7.187 -13.888 -1.828 1.00 84.75 143 MET A C 1
ATOM 1164 O O . MET A 1 143 ? -7.844 -13.184 -1.058 1.00 84.75 143 MET A O 1
ATOM 1168 N N . PHE A 1 144 ? -7.408 -15.191 -1.978 1.00 83.19 144 PHE A N 1
ATOM 1169 C CA . PHE A 1 144 ? -8.439 -15.938 -1.274 1.00 83.19 144 PHE A CA 1
ATOM 1170 C C . PHE A 1 144 ? -8.177 -15.938 0.231 1.00 83.19 144 PHE A C 1
ATOM 1172 O O . PHE A 1 144 ? -9.046 -15.531 1.001 1.00 83.19 144 PHE A O 1
ATOM 1179 N N . ASN A 1 145 ? -6.960 -16.286 0.651 1.00 84.56 145 ASN A N 1
ATOM 1180 C CA . ASN A 1 145 ? -6.594 -16.312 2.065 1.00 84.56 145 ASN A CA 1
ATOM 1181 C C . ASN A 1 145 ? -6.668 -14.918 2.704 1.00 84.56 145 ASN A C 1
ATOM 1183 O O . ASN A 1 145 ? -7.185 -14.784 3.812 1.00 84.56 145 ASN A O 1
ATOM 1187 N N . GLN A 1 146 ? -6.268 -13.860 1.986 1.00 82.69 146 GLN A N 1
ATOM 1188 C CA . GLN A 1 146 ? -6.468 -12.481 2.450 1.00 82.69 146 GLN A CA 1
ATOM 1189 C C . GLN A 1 146 ? -7.948 -12.171 2.710 1.00 82.69 146 GLN A C 1
ATOM 1191 O O . GLN A 1 146 ? -8.278 -11.523 3.704 1.00 82.69 146 GLN A O 1
ATOM 1196 N N . ARG A 1 147 ? -8.859 -12.630 1.841 1.00 80.94 147 ARG A N 1
ATOM 1197 C CA . ARG A 1 147 ? -10.300 -12.441 2.052 1.00 80.94 147 ARG A CA 1
ATOM 1198 C C . ARG A 1 147 ? -10.810 -13.256 3.222 1.00 80.94 147 ARG A C 1
ATOM 1200 O O . ARG A 1 147 ? -11.517 -12.698 4.052 1.00 80.94 147 ARG A O 1
ATOM 1207 N N . VAL A 1 148 ? -10.426 -14.522 3.328 1.00 80.94 148 VAL A N 1
ATOM 1208 C CA . VAL A 1 148 ? -10.799 -15.360 4.472 1.00 80.94 148 VAL A CA 1
ATOM 1209 C C . VAL A 1 148 ? -10.417 -14.667 5.784 1.00 80.94 148 VAL A C 1
ATOM 1211 O O . VAL A 1 148 ? -11.273 -14.509 6.648 1.00 80.94 148 VAL A O 1
ATOM 1214 N N . GLU A 1 149 ? -9.194 -14.149 5.909 1.00 79.00 149 GLU A N 1
ATOM 1215 C CA . GLU A 1 149 ? -8.765 -13.419 7.112 1.00 79.00 149 GLU A CA 1
ATOM 1216 C C . GLU A 1 149 ? -9.562 -12.130 7.368 1.00 79.00 149 GLU A C 1
ATOM 1218 O O . GLU A 1 149 ? -9.936 -11.842 8.506 1.00 79.00 149 GLU A O 1
ATOM 1223 N N . GLN A 1 150 ? -9.880 -11.361 6.322 1.00 72.94 150 GLN A N 1
ATOM 1224 C CA . GLN A 1 150 ? -10.697 -10.149 6.454 1.00 72.94 150 GLN A CA 1
ATOM 1225 C C . GLN A 1 150 ? -12.137 -10.452 6.892 1.00 72.94 150 GLN A C 1
ATOM 1227 O O . GLN A 1 150 ? -12.714 -9.703 7.682 1.00 72.94 150 GLN A O 1
ATOM 1232 N N . TYR A 1 151 ? -12.730 -11.530 6.375 1.00 72.50 151 TYR A N 1
ATOM 1233 C CA . TYR A 1 151 ? -14.114 -11.903 6.664 1.00 72.50 151 TYR A CA 1
ATOM 1234 C C . TYR A 1 151 ? -14.266 -12.736 7.939 1.00 72.50 151 TYR A C 1
ATOM 1236 O O . TYR A 1 151 ? -15.340 -12.688 8.523 1.00 72.50 151 TYR A O 1
ATOM 1244 N N . LYS A 1 152 ? -13.210 -13.387 8.450 1.00 68.75 152 LYS A N 1
ATOM 1245 C CA . LYS A 1 152 ? -13.227 -14.090 9.752 1.00 68.75 152 LYS A CA 1
ATOM 1246 C C . LYS A 1 152 ? -13.738 -13.229 10.910 1.00 68.75 152 LYS A C 1
ATOM 1248 O O . LYS A 1 152 ? -14.286 -13.755 11.869 1.00 68.75 152 LYS A O 1
ATOM 1253 N N . LYS A 1 153 ? -13.529 -11.912 10.843 1.00 64.88 153 LYS A N 1
ATOM 1254 C CA . LYS A 1 153 ? -13.968 -10.953 11.871 1.00 64.88 153 LYS A CA 1
ATOM 1255 C C . LYS A 1 153 ? -15.322 -10.304 11.565 1.00 64.88 153 LYS A C 1
ATOM 1257 O O . LYS A 1 153 ? -15.793 -9.492 12.357 1.00 64.88 153 LYS A O 1
ATOM 1262 N N . LYS A 1 154 ? -15.931 -10.604 10.414 1.00 64.31 154 LYS A N 1
ATOM 1263 C CA . LYS A 1 154 ? -17.248 -10.088 10.037 1.00 64.31 154 LYS A CA 1
ATOM 1264 C C . LYS A 1 154 ? -18.307 -11.122 10.379 1.00 64.31 154 LYS A C 1
ATOM 1266 O O . LYS A 1 154 ? -18.256 -12.249 9.909 1.00 64.31 154 LYS A O 1
ATOM 1271 N N . ASN A 1 155 ? -19.309 -10.700 11.137 1.00 63.69 155 ASN A N 1
ATOM 1272 C CA . ASN A 1 155 ? -20.510 -11.501 11.324 1.00 63.69 155 ASN A CA 1
ATOM 1273 C C . ASN A 1 155 ? -21.237 -11.592 9.977 1.00 63.69 155 ASN A C 1
ATOM 1275 O O . ASN A 1 155 ? -21.657 -10.567 9.436 1.00 63.69 155 ASN A O 1
ATOM 1279 N N . LEU A 1 156 ? -21.351 -12.802 9.428 1.00 63.47 156 LEU A N 1
ATOM 1280 C CA . LEU A 1 156 ? -22.046 -13.066 8.168 1.00 63.47 156 LEU A CA 1
ATOM 1281 C C . LEU A 1 156 ? -23.549 -12.835 8.321 1.00 63.47 156 LEU A C 1
ATOM 1283 O O . LEU A 1 156 ? -24.186 -12.273 7.432 1.00 63.47 156 LEU A O 1
ATOM 1287 N N . PHE A 1 157 ? -24.102 -13.218 9.475 1.00 68.75 157 PHE A N 1
ATOM 1288 C CA . PHE A 1 157 ? -25.503 -12.994 9.809 1.00 68.75 157 PHE A CA 1
ATOM 1289 C C . PHE A 1 157 ? -25.649 -12.597 11.274 1.00 68.75 157 PHE A C 1
ATOM 1291 O O . PHE A 1 157 ? -25.047 -13.200 12.158 1.00 68.75 157 PHE A O 1
ATOM 1298 N N . ARG A 1 158 ? -26.498 -11.601 11.534 1.00 65.00 158 ARG A N 1
ATOM 1299 C CA . ARG A 1 158 ? -26.936 -11.217 12.878 1.00 65.00 158 ARG A CA 1
ATOM 1300 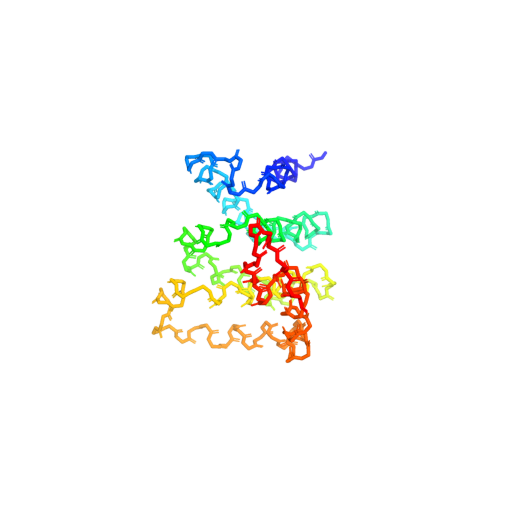C C . ARG A 1 158 ? -28.431 -11.471 12.986 1.00 65.00 158 ARG A C 1
ATOM 1302 O O . ARG A 1 158 ? -29.211 -10.853 12.264 1.00 65.00 158 ARG A O 1
ATOM 1309 N N . ILE A 1 159 ? -28.835 -12.366 13.881 1.00 77.94 159 ILE A N 1
ATOM 1310 C CA . ILE A 1 159 ? -30.246 -12.669 14.138 1.00 77.94 159 ILE A CA 1
ATOM 1311 C C . ILE A 1 159 ? -30.672 -11.961 15.423 1.00 77.94 159 ILE A C 1
ATOM 1313 O O . ILE A 1 159 ? -30.056 -12.145 16.471 1.00 77.94 159 ILE A O 1
ATOM 1317 N N . ILE A 1 160 ? -31.741 -11.163 15.352 1.00 73.50 160 ILE A N 1
ATOM 1318 C CA . ILE A 1 160 ? -32.370 -10.558 16.532 1.00 73.50 160 ILE A CA 1
ATOM 1319 C C . ILE A 1 160 ? -33.463 -11.507 17.016 1.00 73.50 160 ILE A C 1
ATOM 1321 O O . ILE A 1 160 ? -34.454 -11.728 16.318 1.00 73.50 160 ILE A O 1
ATOM 1325 N N . LYS A 1 161 ? -33.302 -12.067 18.217 1.00 71.25 161 LYS A N 1
ATOM 1326 C CA . LYS A 1 161 ? -34.304 -12.940 18.837 1.00 71.25 161 LYS A CA 1
ATOM 1327 C C . LYS A 1 161 ? -34.515 -12.525 20.289 1.00 71.25 161 LYS A C 1
ATOM 1329 O O . LYS A 1 161 ? -33.597 -12.588 21.096 1.00 71.25 161 LYS A O 1
ATOM 1334 N N . GLY A 1 162 ? -35.732 -12.084 20.616 1.00 71.75 162 GLY A N 1
ATOM 1335 C CA . GLY A 1 162 ? -36.125 -11.769 21.997 1.00 71.75 162 GLY A CA 1
ATOM 1336 C C . GLY A 1 162 ? -35.305 -10.659 22.670 1.00 71.75 162 GLY A C 1
ATOM 1337 O O . GLY A 1 162 ? -35.042 -10.749 23.861 1.00 71.75 162 GLY A O 1
ATOM 1338 N N . GLY A 1 163 ? -34.863 -9.645 21.919 1.00 73.56 163 GLY A N 1
ATOM 1339 C CA . GLY A 1 163 ? -34.048 -8.542 22.451 1.00 73.56 163 GLY A CA 1
ATOM 1340 C C . GLY A 1 163 ? -32.548 -8.843 22.571 1.00 73.56 163 GLY A C 1
ATOM 1341 O O . GLY A 1 163 ? -31.798 -7.982 23.018 1.00 73.56 163 GLY A O 1
ATOM 1342 N N . GLN A 1 164 ? -32.098 -10.028 22.145 1.00 67.81 164 GLN A N 1
ATOM 1343 C CA . GLN A 1 164 ? -30.683 -10.395 22.061 1.00 67.81 164 GLN A CA 1
ATOM 1344 C C . GLN A 1 164 ? -30.247 -10.535 20.598 1.00 67.81 164 GLN A C 1
ATOM 1346 O O . GLN A 1 164 ? -31.035 -10.935 19.734 1.00 67.81 164 GLN A O 1
ATOM 1351 N N . THR A 1 165 ? -28.986 -10.205 20.322 1.00 75.12 165 THR A N 1
ATOM 1352 C CA . THR A 1 165 ? -28.338 -10.413 19.022 1.00 75.12 165 THR A CA 1
ATOM 1353 C C . THR A 1 165 ? -27.489 -11.676 19.061 1.00 75.12 165 THR A C 1
ATOM 1355 O O . THR A 1 165 ? -26.611 -11.795 19.913 1.00 75.12 165 THR A O 1
ATOM 1358 N N . ILE A 1 166 ? -27.734 -12.596 18.130 1.00 75.44 166 ILE A N 1
ATOM 1359 C CA . ILE A 1 166 ? -26.899 -13.780 17.903 1.00 75.44 166 ILE A CA 1
ATOM 1360 C C . ILE A 1 166 ? -26.129 -13.550 16.606 1.00 75.44 166 ILE A C 1
ATOM 1362 O O . ILE A 1 166 ? -26.734 -13.403 15.541 1.00 75.44 166 ILE A O 1
ATOM 1366 N N . ASP A 1 167 ? -24.808 -13.500 16.719 1.00 71.81 167 ASP A N 1
ATOM 1367 C CA . ASP A 1 167 ? -23.891 -13.280 15.608 1.00 71.81 167 ASP A CA 1
ATOM 1368 C C . ASP A 1 167 ? -23.354 -14.630 15.103 1.00 71.81 167 ASP A C 1
ATOM 1370 O O . ASP A 1 167 ? -22.866 -15.444 15.885 1.00 71.81 167 ASP A O 1
ATOM 1374 N N . TYR A 1 168 ? -23.469 -14.873 13.797 1.00 61.94 168 TYR A N 1
ATOM 1375 C CA . TYR A 1 168 ? -22.945 -16.052 13.109 1.00 61.94 168 TYR A CA 1
ATOM 1376 C C . TYR A 1 168 ? -21.761 -15.636 12.235 1.00 61.94 168 TYR A C 1
ATOM 1378 O O . TYR A 1 168 ? -21.886 -14.709 11.426 1.00 61.94 168 TYR A O 1
ATOM 1386 N N . SER A 1 169 ? -20.628 -16.317 12.409 1.00 65.50 169 SER A N 1
ATOM 1387 C CA . SER A 1 169 ? -19.388 -16.142 11.639 1.00 65.50 169 SER A CA 1
ATOM 1388 C C . SER A 1 169 ? -19.189 -17.270 10.638 1.00 65.50 169 SER A C 1
ATOM 1390 O O . SER A 1 169 ? -19.593 -18.412 10.954 1.00 65.50 169 SER A O 1
#

Mean predicted aligned error: 6.57 Å